Protein AF-A0A970BI86-F1 (afdb_monomer_lite)

Radius of gyration: 20.01 Å; chains: 1; bounding box: 42×42×41 Å

Sequence (104 aa):
MNKLVKKSGYDWQCRVYMMLFGIDKAVVSYCLVDTPEITPDGVWLLNKWDDHTLHQFDGKVREQKRVSVSETIERDASIEQKMMERYAVANQYYQNYLEEIYYK

Foldseek 3Di:
DDPVCVVVVVLVVVQVVCVVVVHFKDKDKQAQDQDDCADPVGHGPDDPPDDNVVRDCPVPDDRVVRIDIDPMRGDDVVVVVVVVVVVVVVVVVVVVVVCVVPPD

Structure (mmCIF, N/CA/C/O backbone):
data_AF-A0A970BI86-F1
#
_entry.id   AF-A0A970BI86-F1
#
loop_
_atom_site.group_PDB
_atom_site.id
_atom_site.type_symbol
_atom_site.label_atom_id
_atom_site.label_alt_id
_atom_site.label_comp_id
_atom_site.label_asym_id
_atom_site.label_entity_id
_atom_site.label_seq_id
_atom_site.pdbx_PDB_ins_code
_atom_site.Cartn_x
_atom_site.Cartn_y
_atom_site.Cartn_z
_atom_site.occupancy
_atom_site.B_iso_or_equiv
_atom_site.auth_seq_id
_atom_site.auth_comp_id
_atom_site.auth_asym_id
_atom_site.auth_atom_id
_atom_site.pdbx_PDB_model_num
ATOM 1 N N . MET A 1 1 ? 7.872 -8.552 8.980 1.00 60.72 1 MET A N 1
ATOM 2 C CA . MET A 1 1 ? 7.069 -7.693 8.085 1.00 60.72 1 MET A CA 1
ATOM 3 C C . MET A 1 1 ? 8.007 -6.745 7.357 1.00 60.72 1 MET A C 1
ATOM 5 O O . MET A 1 1 ? 8.678 -5.951 8.017 1.00 60.72 1 MET A O 1
ATOM 9 N N . ASN A 1 2 ? 8.045 -6.821 6.024 1.00 76.56 2 ASN A N 1
ATOM 10 C CA . ASN A 1 2 ? 8.923 -6.027 5.161 1.00 76.56 2 ASN A CA 1
ATOM 11 C C . ASN A 1 2 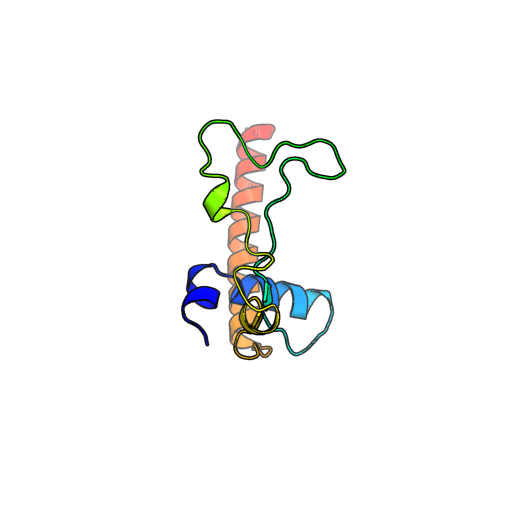? 8.843 -4.511 5.474 1.00 76.56 2 ASN A C 1
ATOM 13 O O . ASN A 1 2 ? 7.756 -3.937 5.576 1.00 76.56 2 ASN A O 1
ATOM 17 N N . LYS A 1 3 ? 10.006 -3.855 5.615 1.00 80.88 3 LYS A N 1
ATOM 18 C CA . LYS A 1 3 ? 10.136 -2.425 5.957 1.00 80.88 3 LYS A CA 1
ATOM 19 C C . LYS A 1 3 ? 9.442 -1.505 4.943 1.00 80.88 3 LYS A C 1
ATOM 21 O O . LYS A 1 3 ? 8.932 -0.461 5.342 1.00 80.88 3 LYS A O 1
ATOM 26 N N . LEU A 1 4 ? 9.398 -1.888 3.665 1.00 86.25 4 LEU A N 1
ATOM 27 C CA . LEU A 1 4 ? 8.743 -1.112 2.605 1.00 86.25 4 LEU A CA 1
ATOM 28 C C . LEU A 1 4 ? 7.218 -1.124 2.750 1.00 86.25 4 LEU A C 1
ATOM 30 O O . LEU A 1 4 ? 6.601 -0.066 2.697 1.00 86.25 4 LEU A O 1
ATOM 34 N N . VAL A 1 5 ? 6.631 -2.293 3.032 1.00 91.94 5 VAL A N 1
ATOM 35 C CA . VAL A 1 5 ? 5.181 -2.453 3.242 1.00 91.94 5 VAL A CA 1
ATOM 36 C C . VAL A 1 5 ? 4.702 -1.566 4.390 1.00 91.94 5 VAL A C 1
ATOM 38 O O . VAL A 1 5 ? 3.759 -0.799 4.214 1.00 91.94 5 VAL A O 1
ATOM 41 N N . LYS A 1 6 ? 5.404 -1.600 5.533 1.00 92.06 6 LYS A N 1
ATOM 42 C CA . LYS A 1 6 ? 5.081 -0.755 6.695 1.00 92.06 6 LYS A CA 1
ATOM 43 C C . LYS A 1 6 ? 5.261 0.734 6.416 1.00 92.06 6 LYS A C 1
ATOM 45 O O . LYS A 1 6 ? 4.440 1.538 6.837 1.00 92.06 6 LYS A O 1
ATOM 50 N N . LYS A 1 7 ? 6.347 1.117 5.733 1.00 93.94 7 LYS A N 1
ATOM 51 C CA . LYS A 1 7 ? 6.638 2.529 5.440 1.00 93.94 7 LYS A CA 1
ATOM 52 C C . LYS A 1 7 ? 5.573 3.147 4.530 1.00 93.94 7 LYS A C 1
ATOM 54 O O . LYS A 1 7 ? 5.212 4.298 4.736 1.00 93.94 7 LYS A O 1
ATOM 59 N N . SER A 1 8 ? 5.092 2.391 3.545 1.00 94.81 8 SER A N 1
ATOM 60 C CA . SER A 1 8 ? 4.056 2.834 2.607 1.00 94.81 8 SER A CA 1
ATOM 61 C C . SER A 1 8 ? 2.630 2.687 3.150 1.00 94.81 8 SER A C 1
ATOM 63 O O . SER A 1 8 ? 1.697 3.157 2.510 1.00 94.81 8 SER A O 1
ATOM 65 N N . GLY A 1 9 ? 2.444 2.039 4.305 1.00 95.50 9 GLY A N 1
ATOM 66 C CA . GLY A 1 9 ? 1.128 1.802 4.905 1.00 95.50 9 GLY A CA 1
ATOM 67 C C . GLY A 1 9 ? 0.293 0.723 4.208 1.00 95.50 9 GLY A C 1
ATOM 68 O O . GLY A 1 9 ? -0.899 0.592 4.489 1.00 95.50 9 GLY A O 1
ATOM 69 N N . TYR A 1 10 ? 0.893 -0.069 3.313 1.00 96.38 10 TYR A N 1
ATOM 70 C CA . TYR A 1 10 ? 0.179 -1.130 2.598 1.00 96.38 10 TYR A CA 1
ATOM 71 C C . TYR A 1 10 ? -0.290 -2.251 3.529 1.00 96.38 10 TYR A C 1
ATOM 73 O O . TYR A 1 10 ? -1.271 -2.922 3.227 1.00 96.38 10 TYR A O 1
ATOM 81 N N . ASP A 1 11 ? 0.348 -2.433 4.687 1.00 95.25 11 ASP A N 1
ATOM 82 C CA . ASP A 1 11 ? -0.131 -3.361 5.711 1.00 95.25 11 ASP A CA 1
ATOM 83 C C . ASP A 1 11 ? -1.510 -2.967 6.250 1.00 95.25 11 ASP A C 1
ATOM 85 O O . ASP A 1 11 ? -2.383 -3.826 6.379 1.00 95.25 11 ASP A O 1
ATOM 89 N N . TRP A 1 12 ? -1.738 -1.679 6.508 1.00 95.81 12 TRP A N 1
ATOM 90 C CA . TRP A 1 12 ? -3.048 -1.171 6.919 1.00 95.81 12 TRP A CA 1
ATOM 91 C C . TRP A 1 12 ? -4.088 -1.323 5.811 1.00 95.81 12 TRP A C 1
ATOM 93 O O . TRP A 1 12 ? -5.194 -1.792 6.072 1.00 95.81 12 TRP A O 1
ATOM 103 N N . GLN A 1 13 ? -3.725 -0.988 4.571 1.00 96.38 13 GLN A N 1
ATOM 104 C CA . GLN A 1 13 ? -4.612 -1.131 3.416 1.00 96.38 13 GLN A CA 1
ATOM 105 C C . GLN A 1 13 ? -5.045 -2.592 3.212 1.00 96.38 13 GLN A C 1
ATOM 107 O O . GLN A 1 13 ? -6.237 -2.872 3.088 1.00 96.38 13 GLN A O 1
ATOM 112 N N . CYS A 1 14 ? -4.099 -3.536 3.254 1.00 97.06 14 CYS A N 1
ATOM 113 C CA . CYS A 1 14 ? -4.399 -4.963 3.179 1.00 97.06 14 CYS A CA 1
ATOM 114 C C . CYS A 1 14 ? -5.350 -5.404 4.296 1.00 97.06 14 CYS A C 1
ATOM 116 O O . CYS A 1 14 ? -6.276 -6.159 4.025 1.00 97.06 14 CYS A O 1
ATOM 118 N N . ARG A 1 15 ? -5.179 -4.912 5.531 1.00 96.25 15 ARG A N 1
ATOM 119 C CA . ARG A 1 15 ? -6.093 -5.222 6.646 1.00 96.25 15 ARG A CA 1
ATOM 120 C C . ARG A 1 15 ? -7.514 -4.733 6.400 1.00 96.25 15 ARG A C 1
ATOM 122 O O . ARG A 1 15 ? -8.448 -5.479 6.672 1.00 96.25 15 ARG A O 1
ATOM 129 N N . VAL A 1 16 ? -7.686 -3.542 5.824 1.00 96.50 16 VAL A N 1
ATOM 130 C CA . VAL A 1 16 ? -9.017 -3.059 5.421 1.00 96.50 16 VAL A CA 1
ATOM 131 C C . VAL A 1 16 ? -9.638 -4.003 4.392 1.00 96.50 16 VAL A C 1
ATOM 133 O O . VAL A 1 16 ? -10.783 -4.412 4.558 1.00 96.50 16 VAL A O 1
ATOM 136 N N . TYR A 1 17 ? -8.888 -4.408 3.362 1.00 97.50 17 TYR A N 1
ATOM 137 C CA . TYR A 1 17 ? -9.392 -5.373 2.380 1.00 97.50 17 TYR A CA 1
ATOM 138 C C . TYR A 1 17 ? -9.736 -6.725 3.012 1.00 97.50 17 TYR A C 1
ATOM 140 O O . TYR A 1 17 ? -10.780 -7.287 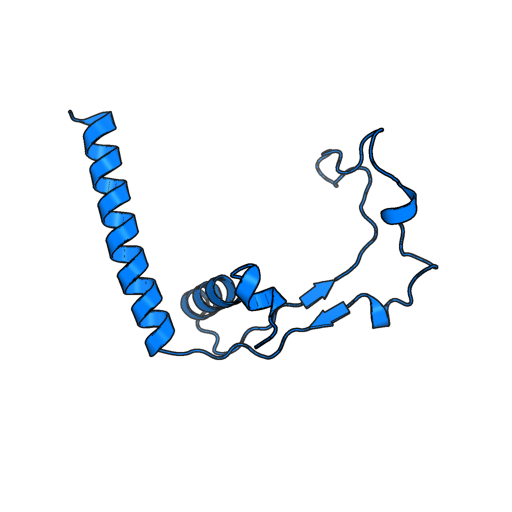2.698 1.00 97.50 17 TYR A O 1
ATOM 148 N N . MET A 1 18 ? -8.922 -7.213 3.950 1.00 97.88 18 MET A N 1
ATOM 149 C CA . MET A 1 18 ? -9.211 -8.437 4.701 1.00 97.88 18 MET A CA 1
ATOM 150 C C . MET A 1 18 ? -10.539 -8.349 5.465 1.00 97.88 18 MET A C 1
ATOM 152 O O . MET A 1 18 ? -11.339 -9.280 5.402 1.00 97.88 18 MET A O 1
ATOM 156 N N . MET A 1 19 ? -10.818 -7.213 6.115 1.00 96.12 19 MET A N 1
ATOM 157 C CA . MET A 1 19 ? -12.095 -6.973 6.798 1.00 96.12 19 MET A CA 1
ATOM 158 C C . MET A 1 19 ? -13.278 -6.880 5.824 1.00 96.12 19 MET A C 1
ATOM 160 O O . MET A 1 19 ? -14.320 -7.473 6.088 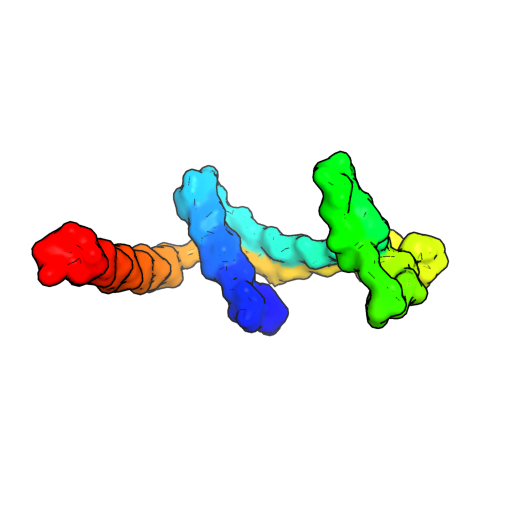1.00 96.12 19 MET A O 1
ATOM 164 N N . LEU A 1 20 ? -13.126 -6.159 4.706 1.00 96.94 20 LEU A N 1
ATOM 165 C CA . LEU A 1 20 ? -14.198 -5.944 3.724 1.00 96.94 20 LEU A CA 1
ATOM 166 C C . LEU A 1 20 ? -14.582 -7.221 2.969 1.00 96.94 20 LEU A C 1
ATOM 168 O O . LEU A 1 20 ? -15.760 -7.452 2.716 1.00 96.94 20 LEU A O 1
ATOM 172 N N . PHE A 1 21 ? -13.593 -8.035 2.602 1.00 97.69 21 PHE A N 1
ATOM 173 C CA . PHE A 1 21 ? -13.798 -9.244 1.802 1.00 97.69 21 PHE A CA 1
ATOM 174 C C . PHE A 1 21 ? -13.859 -10.528 2.637 1.00 97.69 21 PHE A C 1
ATOM 176 O O . PHE A 1 21 ? -14.063 -11.600 2.073 1.00 97.69 21 PHE A O 1
ATOM 183 N N . GLY A 1 22 ? -13.691 -10.444 3.961 1.00 97.00 22 GLY A N 1
ATOM 184 C CA . GLY A 1 22 ? -13.740 -11.607 4.849 1.00 97.00 22 GLY A CA 1
ATOM 185 C C . GLY A 1 22 ? -12.640 -12.633 4.565 1.00 97.00 22 GLY A C 1
ATOM 186 O O . GLY A 1 22 ? -12.898 -13.832 4.613 1.00 97.00 22 GLY A O 1
ATOM 187 N N . ILE A 1 23 ? -11.431 -12.168 4.240 1.00 97.31 23 ILE A N 1
ATOM 188 C CA . ILE A 1 23 ? -10.270 -13.019 3.942 1.00 97.31 23 ILE A CA 1
ATOM 189 C C . ILE A 1 23 ? -9.210 -12.891 5.039 1.00 97.31 23 ILE A C 1
ATOM 191 O O . ILE A 1 23 ? -9.006 -11.812 5.588 1.00 97.31 23 ILE A O 1
ATOM 195 N N . ASP A 1 24 ? -8.503 -13.979 5.344 1.00 97.56 24 ASP A N 1
ATOM 196 C CA . ASP A 1 24 ? -7.634 -14.031 6.532 1.00 97.56 24 ASP A CA 1
ATOM 197 C C . ASP A 1 24 ? -6.171 -13.654 6.279 1.00 97.56 24 ASP A C 1
ATOM 199 O O . ASP A 1 24 ? -5.400 -13.441 7.223 1.00 97.56 24 ASP A O 1
ATOM 203 N N . LYS A 1 25 ? -5.767 -13.615 5.006 1.00 97.94 25 LYS A N 1
ATOM 204 C CA . LYS A 1 25 ? -4.377 -13.422 4.592 1.00 97.94 25 LYS A CA 1
ATOM 205 C C . LYS A 1 25 ? -4.291 -12.535 3.361 1.00 97.94 25 LYS A C 1
ATOM 207 O O . LYS A 1 25 ? -5.098 -12.657 2.442 1.00 97.94 25 LYS A O 1
ATOM 212 N N . ALA A 1 26 ? -3.261 -11.701 3.321 1.00 97.38 26 ALA A N 1
ATOM 213 C CA . ALA A 1 26 ? -2.930 -10.869 2.174 1.00 97.38 26 ALA A CA 1
ATOM 214 C C . ALA A 1 26 ? -1.413 -10.796 1.962 1.00 97.38 26 ALA A C 1
ATOM 216 O O . ALA A 1 26 ? -0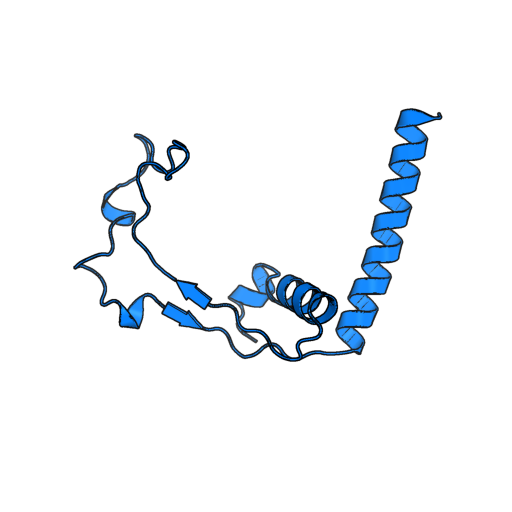.626 -10.972 2.892 1.00 97.38 26 ALA A O 1
ATOM 217 N N . VAL A 1 27 ? -1.001 -10.499 0.732 1.00 96.94 27 VAL A N 1
ATOM 218 C CA . VAL A 1 27 ? 0.388 -10.191 0.369 1.00 96.94 27 VAL A CA 1
ATOM 219 C C . VAL A 1 27 ? 0.412 -8.971 -0.541 1.00 96.94 27 VAL A C 1
ATOM 221 O O . VAL A 1 27 ? -0.517 -8.748 -1.316 1.00 96.94 27 VAL A O 1
ATOM 224 N N . VAL A 1 28 ? 1.493 -8.201 -0.480 1.00 96.94 28 VAL A N 1
ATOM 225 C CA . VAL A 1 28 ? 1.770 -7.128 -1.436 1.00 96.94 28 VAL A CA 1
ATOM 226 C C . VAL A 1 28 ? 2.742 -7.667 -2.474 1.00 96.94 28 VAL A C 1
ATOM 228 O O . VAL A 1 28 ? 3.846 -8.091 -2.128 1.00 96.94 28 VAL A O 1
ATOM 231 N N . SER A 1 29 ? 2.339 -7.646 -3.742 1.00 96.25 29 SER A N 1
ATOM 232 C CA . SER A 1 29 ? 3.206 -8.015 -4.864 1.00 96.25 29 SER A CA 1
ATOM 233 C C . SER A 1 29 ? 3.683 -6.757 -5.576 1.00 96.25 29 SER A C 1
ATOM 235 O O . SER A 1 29 ? 2.880 -5.988 -6.097 1.00 96.25 29 SER A O 1
ATOM 237 N N . TYR A 1 30 ? 4.994 -6.549 -5.590 1.00 95.19 30 TYR A N 1
ATOM 238 C CA . TYR A 1 30 ? 5.642 -5.478 -6.334 1.00 95.19 30 TYR A CA 1
ATOM 239 C C . TYR A 1 30 ? 6.047 -6.018 -7.702 1.00 95.19 30 TYR A C 1
ATOM 241 O O . TYR A 1 30 ? 6.870 -6.932 -7.772 1.00 95.19 30 TYR A O 1
ATOM 249 N N . CYS A 1 31 ? 5.471 -5.459 -8.765 1.00 95.38 31 CYS A N 1
ATOM 250 C CA . CYS A 1 31 ? 5.716 -5.873 -10.144 1.00 95.38 31 CYS A CA 1
ATOM 251 C C . CYS A 1 31 ? 6.364 -4.727 -10.923 1.00 95.38 31 CYS A C 1
ATOM 253 O O . CYS A 1 31 ? 5.772 -3.660 -11.070 1.00 95.38 31 CYS A O 1
ATOM 255 N N . LEU A 1 32 ? 7.573 -4.958 -11.426 1.00 95.62 32 LEU A N 1
ATOM 256 C CA . LEU A 1 32 ? 8.279 -4.037 -12.304 1.00 95.62 32 LEU A CA 1
ATOM 257 C C . LEU A 1 32 ? 7.892 -4.321 -13.757 1.00 95.62 32 LEU A C 1
ATOM 259 O O . LEU A 1 32 ? 8.243 -5.363 -14.313 1.00 95.62 32 LEU A O 1
ATOM 263 N N . VAL A 1 33 ? 7.172 -3.385 -14.363 1.00 94.06 33 VAL A N 1
ATOM 264 C CA . VAL A 1 33 ? 6.731 -3.445 -15.759 1.00 94.06 33 VAL A CA 1
ATOM 265 C C . VAL A 1 33 ? 7.233 -2.224 -16.510 1.00 94.06 33 VAL A C 1
ATOM 267 O O . VAL A 1 33 ? 7.569 -1.209 -15.895 1.00 94.06 33 VAL A O 1
ATOM 270 N N . ASP A 1 34 ? 7.286 -2.327 -17.833 1.00 95.12 34 ASP A N 1
ATOM 271 C CA . ASP A 1 34 ? 7.571 -1.171 -18.673 1.00 95.12 34 ASP A CA 1
ATOM 272 C C . ASP A 1 34 ? 6.508 -0.101 -18.422 1.00 95.12 34 ASP A C 1
ATOM 274 O O . ASP A 1 34 ? 5.318 -0.404 -18.303 1.00 95.12 34 ASP A O 1
ATOM 278 N N . THR A 1 35 ? 6.939 1.153 -18.294 1.00 95.25 35 THR A N 1
ATOM 279 C CA . THR A 1 35 ? 5.990 2.257 -18.132 1.00 95.25 35 THR A CA 1
ATOM 280 C C . THR A 1 35 ? 5.421 2.584 -19.507 1.00 95.25 35 THR A C 1
ATOM 282 O O . THR A 1 35 ? 6.194 2.965 -20.390 1.00 95.25 35 THR A O 1
ATOM 285 N N . PRO A 1 36 ? 4.107 2.423 -19.731 1.00 93.88 36 PRO A N 1
ATOM 286 C CA . PRO A 1 36 ? 3.527 2.775 -21.014 1.00 93.88 36 PRO A CA 1
ATOM 287 C C . PRO A 1 36 ? 3.605 4.290 -21.195 1.00 93.88 36 PRO A C 1
ATOM 289 O O . PRO A 1 36 ? 3.382 5.040 -20.251 1.00 93.88 36 PRO A O 1
ATOM 292 N N . GLU A 1 37 ? 3.916 4.744 -22.405 1.00 94.31 37 GLU A N 1
ATOM 293 C CA . GLU A 1 37 ? 3.974 6.178 -22.707 1.00 94.31 37 GLU A CA 1
ATOM 294 C C . GLU A 1 37 ? 2.595 6.833 -22.535 1.00 94.31 37 GLU A C 1
ATOM 296 O O . GLU A 1 37 ? 2.477 7.896 -21.921 1.00 94.31 37 GLU A O 1
ATOM 301 N N . ILE A 1 38 ? 1.551 6.134 -22.993 1.00 95.19 38 ILE A N 1
ATOM 302 C CA . ILE A 1 38 ? 0.149 6.512 -22.846 1.00 95.19 38 ILE A CA 1
ATOM 303 C C . ILE A 1 38 ? -0.658 5.328 -22.293 1.00 95.19 38 ILE A C 1
ATOM 305 O O . ILE A 1 38 ? -0.434 4.176 -22.673 1.00 95.19 38 ILE A O 1
ATOM 309 N N . THR A 1 39 ? -1.599 5.589 -21.391 1.00 93.31 39 THR A N 1
ATOM 310 C CA . THR A 1 39 ? -2.541 4.581 -20.887 1.00 93.31 39 THR A CA 1
ATOM 311 C C . THR A 1 39 ? -3.642 4.279 -21.916 1.00 93.31 39 THR A C 1
ATOM 313 O O . THR A 1 39 ? -3.872 5.082 -22.824 1.00 93.31 39 THR A O 1
ATOM 316 N N . PRO A 1 40 ? -4.382 3.157 -21.787 1.00 95.06 40 PRO A N 1
ATOM 317 C CA . PRO A 1 40 ? -5.486 2.832 -22.701 1.00 95.06 40 PRO A CA 1
ATOM 318 C C . PRO A 1 40 ? -6.586 3.903 -22.793 1.00 95.06 40 PRO A C 1
ATOM 320 O O . PRO A 1 40 ? -7.257 4.002 -23.815 1.00 95.06 40 PRO A O 1
ATOM 323 N N . ASP A 1 41 ? -6.765 4.705 -21.744 1.00 96.00 41 ASP A N 1
ATOM 324 C CA . ASP A 1 41 ? -7.694 5.837 -21.664 1.00 96.00 41 ASP A CA 1
ATOM 325 C C . ASP A 1 41 ? -7.078 7.183 -22.104 1.00 96.00 41 ASP A C 1
ATOM 327 O O . ASP A 1 41 ? -7.722 8.224 -21.996 1.00 96.00 41 ASP A O 1
ATOM 331 N N . GLY A 1 42 ? -5.862 7.174 -22.663 1.00 94.81 42 GLY A N 1
ATOM 332 C CA . GLY A 1 42 ? -5.240 8.334 -23.309 1.00 94.81 42 GLY A CA 1
ATOM 333 C C . GLY A 1 42 ? -4.459 9.265 -22.378 1.00 94.81 42 GLY A C 1
ATOM 334 O O . GLY A 1 42 ? -4.167 10.398 -22.761 1.00 94.81 42 GLY A O 1
ATOM 335 N N . VAL A 1 43 ? -4.102 8.816 -21.171 1.00 95.38 43 VAL A N 1
ATOM 336 C CA . VAL A 1 43 ? -3.300 9.595 -20.216 1.00 95.38 43 VAL A CA 1
ATOM 337 C C . VAL A 1 43 ? -1.815 9.367 -20.475 1.00 95.38 43 VAL A C 1
ATOM 339 O O . VAL A 1 43 ? -1.341 8.235 -20.468 1.00 95.38 43 VAL A O 1
ATOM 342 N N . TRP A 1 44 ? -1.059 10.445 -20.664 1.00 95.50 44 TRP A N 1
ATOM 343 C CA . TRP A 1 44 ? 0.399 10.384 -20.773 1.00 95.50 44 TRP A CA 1
ATOM 344 C C . TRP A 1 44 ? 1.025 10.092 -19.408 1.00 95.50 44 TRP A C 1
ATOM 346 O O . TRP A 1 44 ? 0.831 10.867 -18.470 1.00 95.50 44 TRP A O 1
ATOM 356 N N . LEU A 1 45 ? 1.782 8.996 -19.296 1.00 95.31 45 LEU A N 1
ATOM 357 C CA . LEU A 1 45 ? 2.566 8.694 -18.090 1.00 95.31 45 LEU A CA 1
ATOM 358 C C . LEU A 1 45 ? 4.024 9.128 -18.216 1.00 95.31 45 LEU A C 1
ATOM 360 O O . LEU A 1 45 ? 4.661 9.371 -17.196 1.00 95.31 45 LEU A O 1
ATOM 364 N N . LEU A 1 46 ? 4.536 9.214 -19.447 1.00 95.81 46 LEU A N 1
ATOM 365 C CA . LEU A 1 46 ? 5.875 9.708 -19.743 1.00 95.81 46 LEU A CA 1
ATOM 366 C C . LEU A 1 46 ? 5.780 11.055 -20.450 1.00 95.81 46 LEU A C 1
ATOM 368 O O . LEU A 1 46 ? 4.940 11.270 -21.325 1.00 95.81 46 LEU A O 1
ATOM 372 N N . ASN A 1 47 ? 6.654 11.971 -20.066 1.00 93.44 47 ASN A N 1
ATOM 373 C CA . ASN A 1 47 ? 6.779 13.293 -20.643 1.00 93.44 47 ASN A CA 1
ATOM 374 C C . ASN A 1 47 ? 8.237 13.570 -21.041 1.00 93.44 47 ASN A C 1
ATOM 376 O O . ASN A 1 47 ? 9.155 12.830 -20.708 1.00 93.44 47 ASN A O 1
ATOM 380 N N . LYS A 1 48 ? 8.463 14.686 -21.741 1.00 94.19 48 LYS A N 1
ATOM 381 C CA . LYS A 1 48 ? 9.779 15.061 -22.292 1.00 94.19 48 LYS A CA 1
ATOM 382 C C . LYS A 1 48 ? 10.918 15.203 -21.269 1.00 94.19 48 LYS A C 1
ATOM 384 O O . LYS A 1 48 ? 12.064 15.363 -21.680 1.00 94.19 48 LYS A O 1
ATOM 389 N N . TRP A 1 49 ? 10.606 15.259 -19.975 1.00 95.00 49 TRP A N 1
ATOM 390 C CA . TRP A 1 49 ? 11.583 15.359 -18.892 1.00 95.00 49 TRP A CA 1
ATOM 391 C C . TRP A 1 49 ? 11.933 14.000 -18.277 1.00 95.00 49 TRP A C 1
ATOM 393 O O . TRP A 1 49 ? 12.873 13.935 -17.487 1.00 95.00 49 TRP A O 1
ATOM 403 N N . ASP A 1 50 ? 11.201 12.939 -18.619 1.00 95.50 50 ASP A N 1
ATOM 404 C CA . ASP A 1 50 ? 11.476 11.591 -18.136 1.00 95.50 50 ASP A CA 1
ATOM 405 C C . ASP A 1 50 ? 12.637 10.960 -18.913 1.00 95.50 50 ASP A C 1
ATOM 407 O O . ASP A 1 50 ? 12.787 11.129 -20.125 1.00 95.50 50 ASP A O 1
ATOM 411 N N . ASP A 1 51 ? 13.468 10.185 -18.217 1.00 94.06 51 ASP A N 1
ATOM 412 C CA . ASP A 1 51 ? 14.480 9.357 -18.865 1.00 94.06 51 ASP A CA 1
ATOM 413 C C . ASP A 1 51 ? 13.848 8.033 -19.297 1.00 94.06 51 ASP A C 1
ATOM 415 O O . ASP A 1 51 ? 13.761 7.074 -18.527 1.00 94.06 51 ASP A O 1
ATOM 419 N N . HIS A 1 52 ? 13.442 7.964 -20.564 1.00 90.94 52 HIS A N 1
ATOM 420 C CA . HIS A 1 52 ? 12.807 6.784 -21.152 1.00 90.94 52 HIS A CA 1
ATOM 421 C C . HIS A 1 52 ? 13.643 5.499 -20.996 1.00 90.94 52 HIS A C 1
ATOM 423 O O . HIS A 1 52 ? 13.088 4.398 -21.006 1.00 90.94 52 HIS A O 1
ATOM 429 N N . THR A 1 53 ? 14.966 5.593 -20.804 1.00 91.19 53 THR A N 1
ATOM 430 C CA . THR A 1 53 ? 15.811 4.408 -20.607 1.00 91.19 53 THR A CA 1
ATOM 431 C C . THR A 1 53 ? 15.559 3.711 -19.267 1.00 91.19 53 THR A C 1
ATOM 433 O O . THR A 1 53 ? 15.745 2.490 -19.190 1.00 91.19 53 THR A O 1
ATOM 436 N N . LEU A 1 54 ? 15.078 4.453 -18.260 1.00 92.50 54 LEU A N 1
ATOM 437 C CA . LEU A 1 54 ? 14.692 3.961 -16.933 1.00 92.50 54 LEU A CA 1
ATOM 438 C C . LEU A 1 54 ? 13.279 3.366 -16.893 1.00 92.50 54 LEU A C 1
ATOM 440 O O . LEU A 1 54 ? 12.912 2.769 -15.888 1.00 92.50 54 LEU A O 1
ATOM 444 N N . HIS A 1 55 ? 12.504 3.505 -17.970 1.00 94.50 55 HIS A N 1
ATOM 445 C CA . HIS A 1 55 ? 11.111 3.055 -18.056 1.00 94.50 55 HIS A CA 1
ATOM 446 C C . HIS A 1 55 ? 10.916 1.793 -18.908 1.00 94.50 55 HIS A C 1
ATOM 448 O O . HIS A 1 55 ? 9.803 1.275 -18.989 1.00 94.50 55 HIS A O 1
ATOM 454 N N . GLN A 1 56 ? 11.992 1.286 -19.519 1.00 93.75 56 GLN A N 1
ATOM 455 C CA . GLN A 1 56 ? 12.011 0.062 -20.322 1.00 93.75 56 GLN A CA 1
ATOM 456 C C . GLN A 1 56 ? 12.895 -0.991 -19.657 1.00 93.75 56 GLN A C 1
ATOM 458 O O . GLN A 1 56 ? 14.121 -0.836 -19.602 1.00 93.75 56 GLN A O 1
ATOM 463 N N . PHE A 1 57 ? 12.284 -2.070 -19.188 1.00 92.81 57 PHE A N 1
ATOM 464 C CA . PHE A 1 57 ? 12.921 -3.188 -18.498 1.00 92.81 57 PHE A CA 1
ATOM 465 C C . PHE A 1 57 ? 12.914 -4.463 -19.329 1.00 92.81 57 PHE A C 1
ATOM 467 O O . PHE A 1 57 ? 13.687 -5.383 -19.024 1.00 92.81 57 PHE A O 1
ATOM 474 N N . ASP A 1 58 ? 12.068 -4.535 -20.359 1.00 89.50 58 ASP A N 1
ATOM 475 C CA . ASP A 1 58 ? 12.026 -5.710 -21.205 1.00 89.50 58 ASP A CA 1
ATOM 476 C C . ASP A 1 58 ? 13.343 -5.972 -21.941 1.00 89.50 58 ASP A C 1
ATOM 478 O O . ASP A 1 58 ? 14.079 -5.056 -22.307 1.00 89.50 58 ASP A O 1
ATOM 482 N N . GLY A 1 59 ? 13.734 -7.245 -22.010 1.00 88.69 59 GLY A N 1
ATOM 483 C CA . GLY A 1 59 ? 15.066 -7.665 -22.462 1.00 88.69 59 GLY A CA 1
ATOM 484 C C . GLY A 1 59 ? 16.251 -7.255 -21.564 1.00 88.69 59 GLY A C 1
ATOM 485 O O . GLY A 1 59 ? 17.325 -7.840 -21.695 1.00 88.69 59 GLY A O 1
ATOM 486 N N . LYS A 1 60 ? 16.088 -6.313 -20.617 1.00 92.94 60 LYS A N 1
ATOM 487 C CA . LYS A 1 60 ? 17.151 -5.857 -19.692 1.00 92.94 60 LYS A CA 1
ATOM 488 C C . LYS A 1 60 ? 17.127 -6.585 -18.350 1.00 92.94 60 LYS A C 1
ATOM 490 O O . LYS A 1 60 ? 18.174 -6.900 -17.787 1.00 92.94 60 LYS A O 1
ATOM 495 N N . VAL A 1 61 ? 15.935 -6.864 -17.824 1.00 93.38 61 VAL A N 1
ATOM 496 C CA . VAL A 1 61 ? 15.744 -7.559 -16.545 1.00 93.38 61 VAL A CA 1
ATOM 497 C C . VAL A 1 61 ? 14.952 -8.834 -16.788 1.00 93.38 61 VAL A C 1
ATOM 499 O O . VAL A 1 61 ? 13.886 -8.801 -17.389 1.00 93.38 61 VAL A O 1
ATOM 502 N N . ARG A 1 62 ? 15.426 -9.982 -16.298 1.00 95.00 62 ARG A N 1
ATOM 503 C CA . ARG A 1 62 ? 14.664 -11.240 -16.392 1.00 95.00 62 ARG A CA 1
ATOM 504 C C . ARG A 1 62 ? 13.333 -11.116 -15.652 1.00 95.00 62 ARG A C 1
ATOM 506 O O . ARG A 1 62 ? 13.333 -10.693 -14.500 1.00 95.00 62 ARG A O 1
ATOM 513 N N . GLU A 1 63 ? 12.237 -11.539 -16.273 1.00 92.19 63 GLU A N 1
ATOM 514 C CA . GLU A 1 63 ? 10.871 -11.424 -15.731 1.00 92.19 63 GLU A CA 1
ATOM 515 C C . GLU A 1 63 ? 10.741 -11.967 -14.303 1.00 92.19 63 GLU A C 1
ATOM 517 O O . GLU A 1 63 ? 10.155 -11.321 -13.440 1.00 92.19 63 GLU A O 1
ATOM 522 N N . GLN A 1 64 ? 11.384 -13.100 -14.001 1.00 93.12 64 GLN A N 1
ATOM 523 C CA . GLN A 1 64 ? 11.321 -13.717 -12.668 1.00 93.12 64 GLN A CA 1
ATOM 524 C C . GLN A 1 64 ? 11.962 -12.850 -11.570 1.00 93.12 64 GLN A C 1
ATOM 526 O O . GLN A 1 64 ? 11.718 -13.071 -10.390 1.00 93.12 64 GLN A O 1
ATOM 531 N N . LYS A 1 65 ? 12.797 -11.874 -11.948 1.00 95.12 65 LYS A N 1
ATOM 532 C CA . LYS A 1 65 ? 13.411 -10.898 -11.037 1.00 95.12 65 LYS A CA 1
ATOM 533 C C . LYS A 1 65 ? 12.631 -9.583 -10.952 1.00 95.12 65 LYS A C 1
ATOM 535 O O . LYS A 1 65 ? 13.017 -8.714 -10.179 1.00 95.12 65 LYS A O 1
ATOM 540 N N . ARG A 1 66 ? 11.567 -9.421 -11.746 1.00 95.44 66 ARG A N 1
ATOM 541 C CA . ARG A 1 66 ? 10.717 -8.221 -11.763 1.00 95.44 66 ARG A CA 1
ATOM 542 C C . ARG A 1 66 ? 9.575 -8.287 -10.749 1.00 95.44 66 ARG A C 1
ATOM 544 O O . ARG A 1 66 ? 8.881 -7.295 -10.567 1.00 95.44 66 ARG A O 1
ATOM 551 N N . VAL A 1 67 ? 9.381 -9.427 -10.087 1.00 95.38 67 VAL A N 1
ATOM 552 C CA . VAL A 1 67 ? 8.343 -9.615 -9.070 1.00 95.38 67 VAL A CA 1
ATOM 553 C C . VAL A 1 67 ? 8.990 -9.839 -7.710 1.00 95.38 67 VAL A C 1
ATOM 555 O O . VAL A 1 67 ? 9.915 -10.635 -7.567 1.00 95.38 67 VAL A O 1
ATOM 558 N N . SER A 1 68 ? 8.506 -9.134 -6.695 1.00 94.38 68 SER A N 1
ATOM 559 C CA . SER A 1 68 ? 8.855 -9.373 -5.294 1.00 94.38 68 SER A CA 1
ATOM 560 C C . SER A 1 68 ? 7.590 -9.371 -4.453 1.00 94.38 68 SER A C 1
ATOM 562 O O . SER A 1 68 ? 6.810 -8.424 -4.504 1.00 94.38 68 SER A O 1
ATOM 564 N N . VAL A 1 69 ? 7.384 -10.430 -3.675 1.00 94.81 69 VAL A N 1
ATOM 565 C CA . VAL A 1 69 ? 6.197 -10.601 -2.829 1.00 94.81 69 VAL A CA 1
ATOM 566 C C . VAL A 1 69 ? 6.586 -10.330 -1.379 1.00 94.81 69 VAL A C 1
ATOM 568 O O . VAL A 1 69 ? 7.659 -10.736 -0.928 1.00 94.81 69 VAL A O 1
ATOM 571 N N . SER A 1 70 ? 5.748 -9.599 -0.648 1.00 95.12 70 SER A N 1
ATOM 572 C CA . SER A 1 70 ? 5.960 -9.360 0.777 1.00 95.12 70 SER A CA 1
ATOM 573 C C . SER A 1 70 ? 5.813 -10.637 1.605 1.00 95.12 70 SER A C 1
ATOM 575 O O . SER A 1 70 ? 5.269 -11.642 1.157 1.00 95.12 70 SER A O 1
ATOM 577 N N . GLU A 1 71 ? 6.218 -10.563 2.873 1.00 95.19 71 GLU A N 1
ATOM 578 C CA . GLU A 1 71 ? 5.724 -11.511 3.874 1.00 95.19 71 GLU A CA 1
ATOM 579 C C . GLU A 1 71 ? 4.187 -11.483 3.922 1.00 95.19 71 GLU A C 1
ATOM 581 O O . GLU A 1 71 ? 3.573 -10.438 3.668 1.00 95.19 71 GLU A O 1
ATOM 586 N N . THR A 1 72 ? 3.586 -12.618 4.275 1.00 96.69 72 THR A N 1
ATOM 587 C CA . THR A 1 72 ? 2.144 -12.731 4.501 1.00 96.69 72 THR A CA 1
ATOM 588 C C . THR A 1 72 ? 1.713 -11.825 5.645 1.00 96.69 72 THR A C 1
ATOM 590 O O . THR A 1 72 ? 2.275 -11.860 6.740 1.00 96.69 72 THR A O 1
ATOM 593 N N . ILE A 1 73 ? 0.686 -11.027 5.387 1.00 96.62 73 ILE A N 1
ATOM 594 C CA . ILE A 1 73 ? -0.023 -10.244 6.388 1.00 96.62 73 ILE A CA 1
ATOM 595 C C . ILE A 1 73 ? -1.205 -11.092 6.837 1.00 96.62 73 ILE A C 1
ATOM 597 O O . ILE A 1 73 ? -2.046 -11.460 6.019 1.00 96.62 73 ILE A O 1
ATOM 601 N N . GLU A 1 74 ? -1.259 -11.398 8.128 1.00 97.25 74 GLU A N 1
ATOM 602 C CA . GLU A 1 74 ? -2.375 -12.120 8.736 1.00 97.25 74 GLU A CA 1
ATOM 603 C C . GLU A 1 74 ? -3.288 -11.154 9.494 1.00 97.25 74 GLU A C 1
ATOM 605 O O . GLU A 1 74 ? -2.855 -10.090 9.972 1.00 97.25 74 GLU A O 1
ATOM 610 N N . ARG A 1 75 ? -4.565 -11.526 9.598 1.00 95.94 75 ARG A N 1
ATOM 611 C CA . ARG A 1 75 ? -5.527 -10.802 10.428 1.00 95.94 75 ARG A CA 1
ATOM 612 C C . ARG A 1 75 ? -5.064 -10.715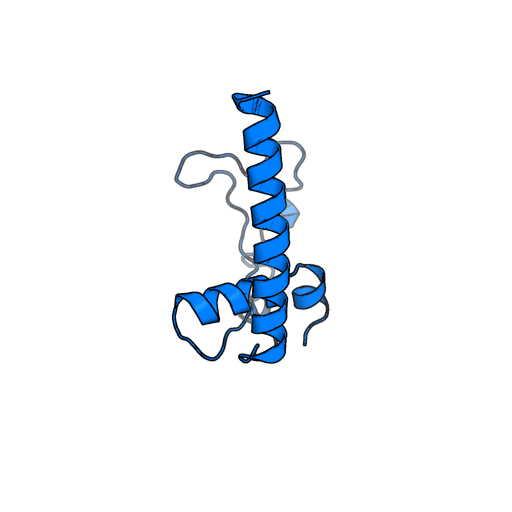 11.872 1.00 95.94 75 ARG A C 1
ATOM 614 O O . ARG A 1 75 ? -4.431 -11.615 12.415 1.00 95.94 75 ARG A O 1
ATOM 621 N N . ASP A 1 76 ? -5.377 -9.582 12.478 1.00 96.25 76 ASP A N 1
ATOM 622 C CA . ASP A 1 76 ? -5.019 -9.294 13.861 1.00 96.25 76 ASP A CA 1
ATOM 623 C C . ASP A 1 76 ? -6.123 -8.428 14.448 1.00 96.25 76 ASP A C 1
ATOM 625 O O . ASP A 1 76 ? -6.212 -7.234 14.154 1.00 96.25 76 ASP A O 1
ATOM 629 N N . ALA A 1 77 ? -6.963 -9.046 15.276 1.00 95.25 77 ALA A N 1
ATOM 630 C CA . ALA A 1 77 ? -8.114 -8.390 15.878 1.00 95.25 77 ALA A CA 1
ATOM 631 C C . ALA A 1 77 ? -7.720 -7.146 16.692 1.00 95.25 77 ALA A C 1
ATOM 633 O O . ALA A 1 77 ? -8.461 -6.167 16.711 1.00 95.25 77 ALA A O 1
ATOM 634 N N . SER A 1 78 ? -6.539 -7.139 17.321 1.00 96.69 78 SER A N 1
ATOM 635 C CA . SER A 1 78 ? -6.079 -5.992 18.110 1.00 96.69 78 SER A CA 1
ATOM 636 C C . SER A 1 78 ? -5.712 -4.800 17.224 1.00 96.69 78 SER A C 1
ATOM 638 O O . SER A 1 78 ? -5.952 -3.646 17.581 1.00 96.69 78 SER A O 1
ATOM 640 N N . ILE A 1 79 ? -5.137 -5.069 16.050 1.00 95.31 79 ILE A N 1
ATOM 641 C CA . ILE A 1 79 ? -4.799 -4.042 15.067 1.00 95.31 79 ILE A CA 1
ATOM 642 C C . ILE A 1 79 ? -6.073 -3.545 14.384 1.00 95.31 79 ILE A C 1
ATOM 644 O O . ILE A 1 79 ? -6.257 -2.339 14.260 1.00 95.31 79 ILE A O 1
ATOM 648 N N . GLU A 1 80 ? -6.966 -4.453 13.998 1.00 95.31 80 GLU A N 1
ATOM 649 C CA . GLU A 1 80 ? -8.260 -4.128 13.388 1.00 95.31 80 GLU A CA 1
ATOM 650 C C . GLU A 1 80 ? -9.118 -3.267 14.321 1.00 95.31 80 GLU A C 1
ATOM 652 O O . GLU A 1 80 ? -9.664 -2.250 13.896 1.00 95.31 80 GLU A O 1
ATOM 657 N N . GLN A 1 81 ? -9.157 -3.590 15.616 1.00 96.44 81 GLN A N 1
ATOM 658 C CA . GLN A 1 81 ? -9.832 -2.760 16.608 1.00 96.44 81 GLN A CA 1
ATOM 659 C C . GLN A 1 81 ? -9.245 -1.340 16.648 1.00 96.44 81 GLN A C 1
ATOM 661 O O . GLN A 1 81 ? -9.992 -0.367 16.551 1.00 96.44 81 GLN A O 1
ATOM 666 N N . LYS A 1 82 ? -7.913 -1.201 16.698 1.00 96.56 82 LYS A N 1
ATOM 667 C CA . LYS A 1 82 ? -7.250 0.116 16.658 1.00 96.56 82 LYS A CA 1
ATOM 668 C C . LYS A 1 82 ? -7.586 0.889 15.383 1.00 96.56 82 LYS A C 1
ATOM 670 O O . LYS A 1 82 ? -7.755 2.105 15.438 1.00 96.56 82 LYS A O 1
ATOM 675 N N . MET A 1 83 ? -7.689 0.214 14.236 1.00 96.12 83 MET A N 1
ATOM 676 C CA . MET A 1 83 ? -8.101 0.852 12.979 1.00 96.12 83 MET A CA 1
ATOM 677 C C . MET A 1 83 ? -9.500 1.441 13.102 1.00 96.12 83 MET A C 1
ATOM 679 O O . MET A 1 83 ? -9.701 2.600 12.746 1.00 96.12 83 MET A O 1
ATOM 683 N N . MET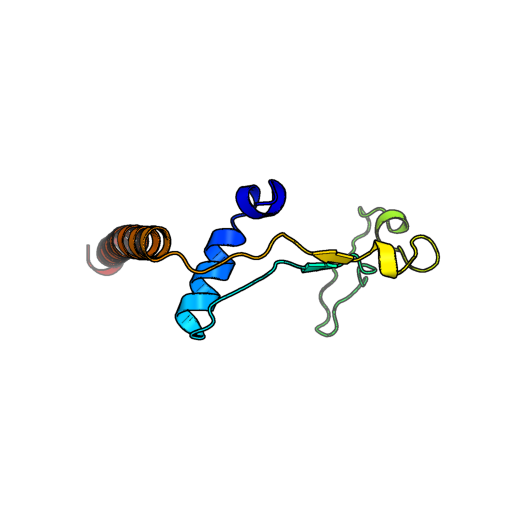 A 1 84 ? -10.443 0.669 13.644 1.00 96.50 84 MET A N 1
ATOM 684 C CA . MET A 1 84 ? -11.828 1.105 13.813 1.00 96.50 84 MET A CA 1
ATOM 685 C C . MET A 1 84 ? -11.958 2.255 14.810 1.00 96.50 84 MET A C 1
ATOM 687 O O . MET A 1 84 ? -12.686 3.210 14.547 1.00 96.50 84 MET A O 1
ATOM 691 N N . GLU A 1 85 ? -11.206 2.222 15.910 1.00 97.62 85 GLU A N 1
ATOM 692 C CA . GLU A 1 85 ? -11.150 3.321 16.880 1.00 97.62 85 GLU A CA 1
ATOM 693 C C . GLU A 1 85 ? -10.631 4.613 16.231 1.00 97.62 85 GLU A C 1
ATOM 695 O O . GLU A 1 85 ? -11.221 5.683 16.386 1.00 97.62 85 GLU A O 1
ATOM 700 N N . ARG A 1 86 ? -9.549 4.525 15.444 1.00 97.38 86 ARG A N 1
ATOM 701 C CA . ARG A 1 86 ? -8.994 5.684 14.725 1.00 97.38 86 ARG A CA 1
ATOM 702 C C . ARG A 1 86 ? -9.932 6.193 13.637 1.00 97.38 86 ARG A C 1
ATOM 704 O O . ARG A 1 86 ? -10.059 7.407 13.484 1.00 97.38 86 ARG A O 1
ATOM 711 N N . TYR A 1 87 ? -10.594 5.291 12.918 1.00 97.38 87 TYR A N 1
ATOM 712 C CA . TYR A 1 87 ? -11.607 5.639 11.929 1.00 97.38 87 TYR A CA 1
ATOM 713 C C . TYR A 1 87 ? -12.776 6.394 12.567 1.00 97.38 87 TYR A C 1
ATOM 715 O O . TYR A 1 87 ? -13.155 7.442 12.055 1.00 97.38 87 TYR A O 1
ATOM 723 N N . ALA A 1 88 ? -13.299 5.926 13.705 1.00 98.12 88 ALA A N 1
ATOM 724 C CA . ALA A 1 88 ? -14.410 6.581 14.392 1.00 98.12 88 ALA A CA 1
ATOM 725 C C . ALA A 1 88 ? -14.078 8.037 14.763 1.00 98.12 88 ALA A C 1
ATOM 727 O O . ALA A 1 88 ? -14.864 8.942 14.488 1.00 98.12 88 ALA A O 1
ATOM 728 N N . VAL A 1 89 ? -12.879 8.275 15.309 1.00 98.44 89 VAL A N 1
ATOM 729 C CA . VAL A 1 89 ? -12.409 9.629 15.650 1.00 98.44 89 VAL A CA 1
ATOM 730 C C . VAL A 1 89 ? -12.250 10.499 14.401 1.00 98.44 89 VAL A C 1
ATOM 732 O O . VAL A 1 89 ? -12.711 11.640 14.384 1.00 98.44 89 VAL A O 1
ATOM 735 N N . ALA A 1 90 ? -11.616 9.975 13.348 1.00 98.31 90 ALA A N 1
ATOM 736 C CA . ALA A 1 90 ? -11.404 10.720 12.109 1.00 98.31 90 ALA A CA 1
ATOM 737 C C . ALA A 1 90 ? -12.729 11.066 11.414 1.00 98.31 90 ALA A C 1
ATOM 739 O O . ALA A 1 90 ? -12.903 12.189 10.945 1.00 98.31 90 ALA A O 1
ATOM 740 N N . ASN A 1 91 ? -13.676 10.127 11.393 1.00 98.19 91 ASN A N 1
ATOM 741 C CA . ASN A 1 91 ? -14.989 10.338 10.808 1.00 98.19 91 ASN A CA 1
ATOM 742 C C . ASN A 1 91 ? -15.786 11.383 11.596 1.00 98.19 91 ASN A C 1
ATOM 744 O O . ASN A 1 91 ? -16.359 12.274 10.985 1.00 98.19 91 ASN A O 1
ATOM 748 N N . GLN A 1 92 ? -15.767 11.343 12.933 1.00 98.31 92 GLN A N 1
ATOM 749 C CA . GLN A 1 92 ? -16.420 12.377 13.742 1.00 98.31 92 GLN A CA 1
ATOM 750 C C . GLN A 1 92 ? -15.835 13.766 13.464 1.00 98.31 92 GLN A C 1
ATOM 752 O O . GLN A 1 92 ? -16.580 14.725 13.288 1.00 98.31 92 GLN A O 1
ATOM 757 N N . TYR A 1 93 ? -14.506 13.874 13.390 1.00 98.19 93 TYR A N 1
ATOM 758 C CA . TYR A 1 93 ? -13.847 15.136 13.057 1.00 98.19 93 TYR A CA 1
ATOM 759 C C . TYR A 1 93 ? -14.258 15.645 11.669 1.00 98.19 93 TYR A C 1
ATOM 761 O O . TYR A 1 93 ? -14.560 16.824 11.504 1.00 98.19 93 TYR A O 1
ATOM 769 N N . TYR A 1 94 ? -14.320 14.747 10.683 1.00 98.00 94 TYR A N 1
ATOM 770 C CA . TYR A 1 94 ? -14.793 15.068 9.341 1.00 98.00 94 TYR A CA 1
ATOM 771 C C . TYR A 1 94 ? -16.242 15.580 9.345 1.00 98.00 94 TYR A C 1
ATOM 773 O O . TYR A 1 94 ? -16.511 16.608 8.731 1.00 98.00 94 TYR A O 1
ATOM 781 N N . GLN A 1 95 ? -17.152 14.931 10.082 1.00 97.75 95 GLN A N 1
ATOM 782 C CA . GLN A 1 95 ? -18.544 15.386 10.194 1.00 97.75 95 GLN A CA 1
ATOM 783 C C . GLN A 1 95 ? -18.648 16.771 10.842 1.00 97.75 95 GLN A C 1
ATOM 785 O O . GLN A 1 95 ? -19.326 17.638 10.299 1.00 97.75 95 GLN A O 1
ATOM 790 N N . ASN A 1 96 ? -17.912 17.021 11.930 1.00 97.38 96 ASN A N 1
ATOM 791 C CA . ASN A 1 96 ? -17.886 18.340 12.569 1.00 97.38 96 ASN A CA 1
ATOM 792 C C . ASN A 1 96 ? -17.436 19.434 11.585 1.00 97.38 96 ASN A C 1
ATOM 794 O O . ASN A 1 96 ? -17.989 20.527 11.569 1.00 97.38 96 ASN A O 1
ATOM 798 N N . TYR A 1 97 ? -16.441 19.139 10.744 1.00 97.25 97 TYR A N 1
ATOM 799 C CA . TYR A 1 97 ? -15.943 20.091 9.754 1.00 97.25 97 TYR A CA 1
ATOM 800 C C . TYR A 1 97 ? -16.966 20.373 8.644 1.00 97.25 97 TYR A C 1
ATOM 802 O O . TYR A 1 97 ? -17.117 21.515 8.215 1.00 97.25 97 TYR A O 1
ATOM 810 N N . LEU A 1 98 ? -17.711 19.352 8.204 1.00 97.38 98 LEU A N 1
ATOM 811 C CA . LEU A 1 98 ? -18.836 19.556 7.288 1.00 97.38 98 LEU A CA 1
ATOM 812 C C . LEU A 1 98 ? -19.915 20.435 7.928 1.00 97.38 98 LEU A C 1
ATOM 814 O O . LEU A 1 98 ? -20.427 21.342 7.276 1.00 97.38 98 LEU A O 1
ATOM 818 N N . GLU A 1 99 ? -20.234 20.208 9.201 1.00 97.44 99 GLU A N 1
ATOM 819 C CA . GLU A 1 99 ? -21.199 21.039 9.922 1.00 97.44 99 GLU A CA 1
ATOM 820 C C . GLU A 1 99 ? -20.766 22.509 9.979 1.00 97.44 99 GLU A C 1
ATOM 822 O O . GLU A 1 99 ? -21.584 23.399 9.751 1.00 97.44 99 GLU A O 1
ATOM 827 N N . GLU A 1 100 ? -19.480 22.767 10.225 1.00 96.69 100 GLU A N 1
ATOM 828 C CA . GLU A 1 100 ? -18.916 24.121 10.248 1.00 96.69 100 GLU A CA 1
ATOM 829 C C . GLU A 1 100 ? -18.955 24.823 8.892 1.00 96.69 100 GLU A C 1
ATOM 831 O O . GLU A 1 100 ? -19.158 26.029 8.854 1.00 96.69 100 GLU A O 1
ATOM 836 N N . ILE A 1 101 ? -18.765 24.097 7.789 1.00 96.75 101 ILE A N 1
ATOM 837 C CA . ILE A 1 101 ? -18.787 24.688 6.444 1.00 96.75 101 ILE A CA 1
ATOM 838 C C . ILE A 1 101 ? -20.212 24.988 5.976 1.00 96.75 101 ILE A C 1
ATOM 840 O O . ILE A 1 101 ? -20.431 25.976 5.276 1.00 96.75 101 ILE A O 1
ATOM 844 N N . TYR A 1 102 ? -21.165 24.107 6.285 1.00 95.62 102 TYR A N 1
ATOM 845 C CA . TYR A 1 102 ? -22.494 24.154 5.672 1.00 95.62 102 TYR A CA 1
ATOM 846 C C . TYR A 1 102 ? -23.582 24.769 6.556 1.00 95.62 102 TYR A C 1
ATOM 848 O O . TYR A 1 102 ? -24.604 25.194 6.018 1.00 95.62 102 TYR A O 1
ATOM 856 N N . TYR A 1 103 ? -23.400 24.810 7.880 1.00 90.81 103 TYR A N 1
ATOM 857 C CA . TYR A 1 103 ? -24.470 25.187 8.815 1.00 90.81 103 TYR A CA 1
ATOM 858 C C . TYR A 1 103 ? -24.066 26.200 9.897 1.00 90.81 103 TYR A C 1
ATOM 860 O O . TYR A 1 103 ? -24.925 26.596 10.689 1.00 90.81 103 TYR A O 1
ATOM 868 N N . LYS A 1 104 ? -22.803 26.635 9.938 1.00 62.09 104 LYS A N 1
ATOM 869 C CA . LYS A 1 104 ? -22.360 27.809 10.705 1.00 62.09 104 LYS A CA 1
ATOM 870 C C . LYS A 1 104 ? -21.993 28.943 9.756 1.00 62.09 104 LYS A C 1
ATOM 872 O O . LYS A 1 104 ? -22.178 30.104 10.180 1.00 62.09 104 LYS A O 1
#

Secondary structure (DSSP, 8-state):
--HHHHHHTHHHHHHHHHHHHT-SEE-PEEE--PPPSB-TTS-B---TTS-GGGS--TTTS-GGGSEEEPPPEEP-HHHHHHHHHHHHHHHHHHHHHHHHHH--

pLDDT: mean 94.45, std 5.59, range [60.72, 98.44]